Protein AF-A0A5N7BZ65-F1 (afdb_monomer_lite)

Radius of gyration: 20.65 Å; chains: 1; bounding box: 50×67×45 Å

Sequence (142 aa):
MGRFLKVLMRRQRGAEVKSREKQITQNDAPKNIPRAGVYQKVSQNFKMDLPRRTLQSDVDQMVFNPDWTLNPQWEVWAVGVGTKRGWEYIFKHKRTGQEYTDVDMIRYRGSWADMSAKQRQERLARGTSPYLGGQGGGIQRR

Organism: Petromyces alliaceus (NCBI:txid209559)

Structure (mmCIF, N/CA/C/O backbone):
data_AF-A0A5N7BZ65-F1
#
_entry.id   AF-A0A5N7BZ65-F1
#
loop_
_atom_site.group_PDB
_atom_site.id
_atom_site.type_symbol
_atom_site.label_atom_id
_atom_site.label_alt_id
_atom_site.label_comp_id
_atom_site.label_asym_id
_atom_site.label_entity_id
_atom_site.label_seq_id
_atom_site.pdbx_PDB_ins_code
_atom_site.Cartn_x
_atom_site.Cartn_y
_atom_site.Cartn_z
_atom_site.occupancy
_atom_site.B_iso_or_equiv
_atom_site.auth_seq_id
_atom_site.auth_comp_id
_atom_site.auth_asym_id
_atom_site.auth_atom_id
_atom_site.pdbx_PDB_model_num
ATOM 1 N N . MET A 1 1 ? 22.753 53.912 27.527 1.00 36.00 1 MET A N 1
ATOM 2 C CA . MET A 1 1 ? 23.117 53.509 26.146 1.00 36.00 1 MET A CA 1
ATOM 3 C C . MET A 1 1 ? 24.394 52.676 26.238 1.00 36.00 1 MET A C 1
ATOM 5 O O . MET A 1 1 ? 25.299 53.143 26.896 1.00 36.00 1 MET A O 1
ATOM 9 N N . GLY A 1 2 ? 24.564 51.459 25.730 1.00 37.34 2 GLY A N 1
ATOM 10 C CA . GLY A 1 2 ? 23.711 50.564 24.964 1.00 37.34 2 GLY A CA 1
ATOM 11 C C . GLY A 1 2 ? 24.329 49.149 24.915 1.00 37.34 2 GLY A C 1
ATOM 12 O O . GLY A 1 2 ? 25.535 48.996 25.052 1.00 37.34 2 GLY A O 1
ATOM 13 N N . ARG A 1 3 ? 23.445 48.156 24.736 1.00 40.28 3 ARG A N 1
ATOM 14 C CA . ARG A 1 3 ? 23.559 46.914 23.931 1.00 40.28 3 ARG A CA 1
ATOM 15 C C . ARG A 1 3 ? 24.837 46.067 24.088 1.00 40.28 3 ARG A C 1
ATOM 17 O O . ARG A 1 3 ? 25.876 46.379 23.534 1.00 40.28 3 ARG A O 1
ATOM 24 N N . PHE A 1 4 ? 24.807 44.987 24.875 1.00 43.41 4 PHE A N 1
ATOM 25 C CA . PHE A 1 4 ? 24.425 43.617 24.461 1.00 43.41 4 PHE A CA 1
ATOM 26 C C . PHE A 1 4 ? 24.916 43.203 23.068 1.00 43.41 4 PHE A C 1
ATOM 28 O O . PHE A 1 4 ? 24.313 43.604 22.082 1.00 43.41 4 PHE A O 1
ATOM 35 N N . LEU A 1 5 ? 25.908 42.304 23.023 1.00 41.19 5 LEU A N 1
ATOM 36 C CA . LEU A 1 5 ? 26.082 41.272 21.988 1.00 41.19 5 LEU A CA 1
ATOM 37 C C . LEU A 1 5 ? 27.050 40.185 22.504 1.00 41.19 5 LEU A C 1
ATOM 39 O O . LEU A 1 5 ? 28.142 39.975 21.988 1.00 41.19 5 LEU A O 1
ATOM 43 N N . LYS A 1 6 ? 26.641 39.451 23.552 1.00 44.66 6 LYS A N 1
ATOM 44 C CA . LYS A 1 6 ? 27.155 38.087 23.748 1.00 44.66 6 LYS A CA 1
ATOM 45 C C . LYS A 1 6 ? 26.473 37.233 22.690 1.00 44.66 6 LYS A C 1
ATOM 47 O O . LYS A 1 6 ? 25.311 36.860 22.844 1.00 44.66 6 LYS A O 1
ATOM 52 N N . VAL A 1 7 ? 27.187 36.986 21.597 1.00 45.06 7 VAL A N 1
ATOM 53 C CA . VAL A 1 7 ? 26.815 36.014 20.571 1.00 45.06 7 VAL A CA 1
ATOM 54 C C . VAL A 1 7 ? 26.795 34.640 21.239 1.00 45.06 7 VAL A C 1
ATOM 56 O O . VAL A 1 7 ? 27.795 33.934 21.327 1.00 45.06 7 VAL A O 1
ATOM 59 N N . LEU A 1 8 ? 25.633 34.283 21.783 1.00 43.19 8 LEU A N 1
ATOM 60 C CA . LEU A 1 8 ? 25.277 32.912 22.099 1.00 43.19 8 LEU A CA 1
ATOM 61 C C . LEU A 1 8 ? 25.233 32.171 20.766 1.00 43.19 8 LEU A C 1
ATOM 63 O O . LEU A 1 8 ? 24.241 32.231 20.040 1.00 43.19 8 LEU A O 1
ATOM 67 N N . MET A 1 9 ? 26.324 31.473 20.454 1.00 38.06 9 MET A N 1
ATOM 68 C CA . MET A 1 9 ? 26.319 30.354 19.522 1.00 38.06 9 MET A CA 1
ATOM 69 C C . MET A 1 9 ? 25.263 29.361 20.012 1.00 38.06 9 MET A C 1
ATOM 71 O O . MET A 1 9 ? 25.519 28.498 20.854 1.00 38.06 9 MET A O 1
ATOM 75 N N . ARG A 1 10 ? 24.032 29.524 19.514 1.00 40.97 10 ARG A N 1
ATOM 76 C CA . ARG A 1 10 ? 22.977 28.525 19.612 1.00 40.97 10 ARG A CA 1
ATOM 77 C C . ARG A 1 10 ? 23.483 27.311 18.856 1.00 40.97 10 ARG A C 1
ATOM 79 O O . ARG A 1 10 ? 23.352 27.204 17.643 1.00 40.97 10 ARG A O 1
ATOM 86 N N . ARG A 1 11 ? 24.063 26.390 19.617 1.00 40.78 11 ARG A N 1
ATOM 87 C CA . ARG A 1 11 ? 24.229 24.991 19.260 1.00 40.78 11 ARG A CA 1
ATOM 88 C C . ARG A 1 11 ? 22.822 24.458 18.976 1.00 40.78 11 ARG A C 1
ATOM 90 O O . ARG A 1 11 ? 22.164 23.935 19.869 1.00 40.78 11 ARG A O 1
ATOM 97 N N . GLN A 1 12 ? 22.332 24.646 17.751 1.00 41.59 12 GLN A N 1
ATOM 98 C CA . GLN A 1 12 ? 21.195 23.911 17.214 1.00 41.59 12 GLN A CA 1
ATOM 99 C C . GLN A 1 12 ? 21.651 22.459 17.065 1.00 41.59 12 GLN A C 1
ATOM 101 O O . GLN A 1 12 ? 21.918 21.960 15.979 1.00 41.59 12 GLN A O 1
ATOM 106 N N . ARG A 1 13 ? 21.759 21.759 18.197 1.00 38.53 13 ARG A N 1
ATOM 107 C CA . ARG A 1 13 ? 21.430 20.344 18.215 1.00 38.53 13 ARG A CA 1
ATOM 108 C C . ARG A 1 13 ? 19.945 20.334 17.910 1.00 38.53 13 ARG A C 1
ATOM 110 O O . ARG A 1 13 ? 19.141 20.592 18.803 1.00 38.53 13 ARG A O 1
ATOM 117 N N . GLY A 1 14 ? 19.611 20.177 16.628 1.00 38.06 14 GLY A N 1
ATOM 118 C CA . GLY A 1 14 ? 18.269 19.794 16.235 1.00 38.06 14 GLY A CA 1
ATOM 119 C C . GLY A 1 14 ? 17.893 18.650 17.156 1.00 38.06 14 GLY A C 1
ATOM 120 O O . GLY A 1 14 ? 18.597 17.642 17.212 1.00 38.06 14 GLY A O 1
ATOM 121 N N . ALA A 1 15 ? 16.884 18.876 17.990 1.00 39.06 15 ALA A N 1
ATOM 122 C CA . ALA A 1 15 ? 16.276 17.790 18.710 1.00 39.06 15 ALA A CA 1
ATOM 123 C C . ALA A 1 15 ? 15.834 16.813 17.621 1.00 39.06 15 ALA A C 1
ATOM 125 O O . ALA A 1 15 ? 14.899 17.102 16.877 1.00 39.06 15 ALA A O 1
ATOM 126 N N . GLU A 1 16 ? 16.539 15.688 17.485 1.00 44.06 16 GLU A N 1
ATOM 127 C CA . GLU A 1 16 ? 15.908 14.474 17.000 1.00 44.06 16 GLU A CA 1
ATOM 128 C C . GLU A 1 16 ? 14.751 14.255 17.965 1.00 44.06 16 GLU A C 1
ATOM 130 O O . GLU A 1 16 ? 14.900 13.678 19.046 1.00 44.06 16 GLU A O 1
ATOM 135 N N . VAL A 1 17 ? 13.588 14.792 17.609 1.00 42.53 17 VAL A N 1
ATOM 136 C CA . VAL A 1 17 ? 12.329 14.335 18.155 1.00 42.53 17 VAL A CA 1
ATOM 137 C C . VAL A 1 17 ? 12.230 12.912 17.632 1.00 42.53 17 VAL A C 1
ATOM 139 O O . VAL A 1 17 ? 11.663 12.660 16.574 1.00 42.53 17 VAL A O 1
ATOM 142 N N . LYS A 1 18 ? 12.876 11.975 18.336 1.00 43.19 18 LYS A N 1
ATOM 143 C CA . LYS A 1 18 ? 12.580 10.555 18.233 1.00 43.19 18 LYS A CA 1
ATOM 144 C C . LYS A 1 18 ? 11.115 10.471 18.605 1.00 43.19 18 LYS A C 1
ATOM 146 O O . LYS A 1 18 ? 10.785 10.463 19.792 1.00 43.19 18 LYS A O 1
ATOM 151 N N . SER A 1 19 ? 10.248 10.543 17.598 1.00 48.22 19 SER A N 1
ATOM 152 C CA . SER A 1 19 ? 8.830 10.312 17.777 1.00 48.22 19 SER A CA 1
ATOM 153 C C . SER A 1 19 ? 8.735 8.970 18.489 1.00 48.22 19 SER A C 1
ATOM 155 O O . SER A 1 19 ? 9.122 7.938 17.948 1.00 48.22 19 SER A O 1
ATOM 157 N N . ARG A 1 20 ? 8.332 8.999 19.764 1.00 56.41 20 ARG A N 1
ATOM 158 C CA . ARG A 1 20 ? 8.118 7.799 20.585 1.00 56.41 20 ARG A CA 1
ATOM 159 C C . ARG A 1 20 ? 6.890 7.017 20.114 1.00 56.41 20 ARG A C 1
ATOM 161 O O . ARG A 1 20 ? 6.493 6.053 20.761 1.00 56.41 20 ARG A O 1
ATOM 168 N N . GLU A 1 21 ? 6.251 7.453 19.034 1.00 65.50 21 GLU A N 1
ATOM 169 C CA . GLU A 1 21 ? 5.157 6.728 18.425 1.00 65.50 21 GLU A CA 1
ATOM 170 C C . GLU A 1 21 ? 5.664 5.388 17.897 1.00 65.50 21 GLU A C 1
ATOM 172 O O . GLU A 1 21 ? 6.521 5.311 17.016 1.00 65.50 21 GLU A O 1
ATOM 177 N N . LYS A 1 22 ? 5.098 4.321 18.463 1.00 77.94 22 LYS A N 1
ATOM 178 C CA . LYS A 1 22 ? 5.303 2.952 18.007 1.00 77.94 22 LYS A CA 1
ATOM 179 C C . LYS A 1 22 ? 5.008 2.881 16.504 1.00 77.94 22 LYS A C 1
ATOM 181 O O . LYS A 1 22 ? 3.936 3.293 16.063 1.00 77.94 22 LYS A O 1
ATOM 186 N N . GLN A 1 23 ? 5.949 2.334 15.741 1.00 84.38 23 GLN A N 1
ATOM 187 C CA . GLN A 1 23 ? 5.734 1.985 14.342 1.00 84.38 23 GLN A CA 1
ATOM 188 C C . GLN A 1 23 ? 4.598 0.958 14.243 1.00 84.38 23 GLN A C 1
ATOM 190 O O . GLN A 1 23 ? 4.589 -0.022 14.989 1.00 84.38 23 GLN A O 1
ATOM 195 N N . ILE A 1 24 ? 3.632 1.216 13.362 1.00 88.25 24 ILE A N 1
ATOM 196 C CA . ILE A 1 24 ? 2.483 0.333 13.126 1.00 88.25 24 ILE A CA 1
ATOM 197 C C . ILE A 1 24 ? 2.740 -0.453 11.847 1.00 88.25 24 ILE A C 1
ATOM 199 O O . ILE A 1 24 ? 3.205 0.111 10.860 1.00 88.25 24 ILE A O 1
ATOM 203 N N . THR A 1 25 ? 2.420 -1.737 11.859 1.00 90.06 25 THR A N 1
ATOM 204 C CA . THR A 1 25 ? 2.545 -2.623 10.702 1.00 90.06 25 THR A CA 1
ATOM 205 C C . THR A 1 25 ? 1.186 -3.169 10.289 1.00 90.06 25 THR A C 1
ATOM 207 O O . THR A 1 25 ? 0.201 -3.074 11.024 1.00 90.06 25 THR A O 1
ATOM 210 N N . GLN A 1 26 ? 1.126 -3.815 9.127 1.00 86.88 26 GLN A N 1
ATOM 211 C CA . GLN A 1 26 ? -0.069 -4.536 8.701 1.00 86.88 26 GLN A CA 1
ATOM 212 C C . GLN A 1 26 ? -0.460 -5.666 9.674 1.00 86.88 26 GLN A C 1
ATOM 214 O O . GLN A 1 26 ? -1.622 -6.063 9.722 1.00 86.88 26 GLN A O 1
ATOM 219 N N . ASN A 1 27 ? 0.480 -6.177 10.471 1.00 85.50 27 ASN A N 1
ATOM 220 C CA . ASN A 1 27 ? 0.232 -7.259 11.424 1.00 85.50 27 ASN A CA 1
ATOM 221 C C . ASN A 1 27 ? -0.308 -6.748 12.769 1.00 85.50 27 ASN A C 1
ATOM 223 O O . ASN A 1 27 ? -0.899 -7.517 13.525 1.00 85.50 27 ASN A O 1
ATOM 227 N N . ASP A 1 28 ? -0.140 -5.456 13.068 1.00 84.88 28 ASP A N 1
ATOM 228 C CA . ASP A 1 28 ? -0.711 -4.851 14.264 1.00 84.88 28 ASP A CA 1
ATOM 229 C C . ASP A 1 28 ? -2.220 -4.670 14.065 1.00 84.88 28 ASP A C 1
ATOM 231 O O . ASP A 1 28 ? -2.665 -3.892 13.218 1.00 84.88 28 ASP A O 1
ATOM 235 N N . ALA A 1 29 ? -3.024 -5.389 14.849 1.00 79.06 29 ALA A N 1
ATOM 236 C CA . ALA A 1 29 ? -4.463 -5.173 14.875 1.00 79.06 29 ALA A CA 1
ATOM 237 C C . ALA A 1 29 ? -4.783 -3.775 15.443 1.00 79.06 29 ALA A C 1
ATOM 239 O O . ALA A 1 29 ? -4.150 -3.343 16.418 1.00 79.06 29 ALA A O 1
ATOM 240 N N . PRO A 1 30 ? -5.774 -3.055 14.887 1.00 81.94 30 PRO A N 1
ATOM 241 C CA . PRO A 1 30 ? -6.268 -1.838 15.512 1.00 81.94 30 PRO A CA 1
ATOM 242 C C . PRO A 1 30 ? -6.809 -2.171 16.909 1.00 81.94 30 PRO A C 1
ATOM 244 O O . PRO A 1 30 ? -7.485 -3.180 17.096 1.00 81.94 30 PRO A O 1
ATOM 247 N N . LYS A 1 31 ? -6.517 -1.314 17.901 1.00 78.38 31 LYS A N 1
ATOM 248 C CA . LYS A 1 31 ? -6.892 -1.544 19.315 1.00 78.38 31 LYS A CA 1
ATOM 249 C C . LYS A 1 31 ? -8.377 -1.871 19.499 1.00 78.38 31 LYS A C 1
ATOM 251 O O . LYS A 1 31 ? -8.712 -2.682 20.349 1.00 78.38 31 LYS A O 1
ATOM 256 N N . ASN A 1 32 ? -9.229 -1.235 18.700 1.00 83.56 32 ASN A N 1
ATOM 257 C CA . ASN A 1 32 ? -10.640 -1.562 18.563 1.00 83.56 32 ASN A CA 1
ATOM 258 C C . ASN A 1 32 ? -10.890 -1.804 17.081 1.00 83.56 32 ASN A C 1
ATOM 260 O O . ASN A 1 32 ? -10.654 -0.900 16.285 1.00 83.56 32 ASN A O 1
ATOM 264 N N . ILE A 1 33 ? -11.345 -2.999 16.714 1.00 83.56 33 ILE A N 1
ATOM 265 C CA . ILE A 1 33 ? -11.703 -3.286 15.326 1.00 83.56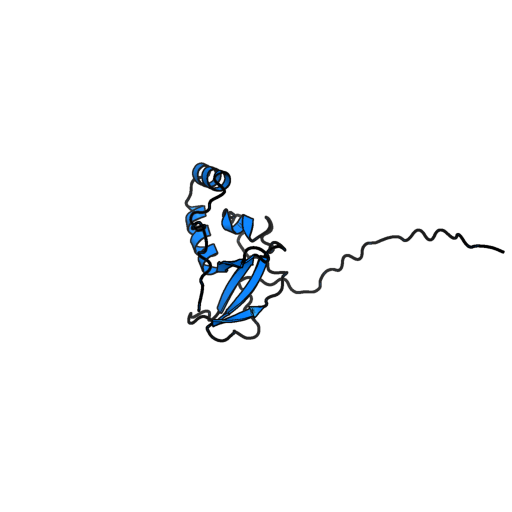 33 ILE A CA 1
ATOM 266 C C . ILE A 1 33 ? -12.934 -2.435 14.979 1.00 83.56 33 ILE A C 1
ATOM 268 O O . ILE A 1 33 ? -13.955 -2.539 15.669 1.00 83.56 33 ILE A O 1
ATOM 272 N N . PRO A 1 34 ? -12.858 -1.567 13.956 1.00 86.06 34 PRO A N 1
ATOM 273 C CA . PRO A 1 34 ? -14.006 -0.776 13.549 1.00 86.06 34 PRO A CA 1
ATOM 274 C C . PRO A 1 34 ? -15.137 -1.683 13.046 1.00 86.06 34 PRO A C 1
ATOM 276 O O . PRO A 1 34 ? -14.903 -2.769 12.516 1.00 86.06 34 PRO A O 1
ATOM 279 N N . ARG A 1 35 ? -16.388 -1.233 13.202 1.00 86.94 35 ARG A N 1
ATOM 280 C CA . ARG A 1 35 ? -17.546 -1.939 12.627 1.00 86.94 35 ARG A CA 1
ATOM 281 C C . ARG A 1 35 ? -17.416 -2.014 11.105 1.00 86.94 35 ARG A C 1
ATOM 283 O O . ARG A 1 35 ? -16.740 -1.186 10.495 1.00 86.94 35 ARG A O 1
ATOM 290 N N . ALA A 1 36 ? -18.094 -2.984 10.495 1.00 86.75 36 ALA A N 1
ATOM 291 C CA . ALA A 1 36 ? -18.090 -3.144 9.046 1.00 86.75 36 ALA A CA 1
ATOM 292 C C . ALA A 1 36 ? -18.445 -1.823 8.335 1.00 86.75 36 ALA A C 1
ATOM 294 O O . ALA A 1 36 ? -19.455 -1.200 8.658 1.00 86.75 36 ALA A O 1
ATOM 295 N N . GLY A 1 37 ? -17.584 -1.385 7.412 1.00 81.75 37 GLY A N 1
ATOM 296 C CA . GLY A 1 37 ? -17.743 -0.126 6.673 1.00 81.75 37 GLY A CA 1
ATOM 297 C C . GLY A 1 37 ? -17.353 1.151 7.431 1.00 81.75 37 GLY A C 1
ATOM 298 O O . GLY A 1 37 ? -17.353 2.225 6.836 1.00 81.75 37 GLY A O 1
ATOM 299 N N . VAL A 1 38 ? -16.983 1.066 8.713 1.00 86.06 38 VAL A N 1
ATOM 300 C CA . VAL A 1 38 ? -16.513 2.220 9.493 1.00 86.06 38 VAL A CA 1
ATOM 301 C C . VAL A 1 38 ? -15.011 2.393 9.311 1.00 86.06 38 VAL A C 1
ATOM 303 O O . VAL A 1 38 ? -14.246 1.446 9.479 1.00 86.06 38 VAL A O 1
ATOM 306 N N . TYR A 1 39 ? -14.597 3.622 9.007 1.00 88.12 39 TYR A N 1
ATOM 307 C CA . TYR A 1 39 ? -13.199 4.001 8.835 1.00 88.12 39 TYR A CA 1
ATOM 308 C C . TYR A 1 39 ? -12.633 4.561 10.141 1.00 88.12 39 TYR A C 1
ATOM 310 O O . TYR A 1 39 ? -13.217 5.445 10.766 1.00 88.12 39 TYR A O 1
ATOM 318 N N . GLN A 1 40 ? -11.456 4.083 10.527 1.00 89.88 40 GLN A N 1
ATOM 319 C CA . GLN A 1 40 ? -10.701 4.550 11.681 1.00 89.88 40 GLN A CA 1
ATOM 320 C C . GLN A 1 40 ? -9.321 5.029 11.233 1.00 89.88 40 GLN A C 1
ATOM 322 O O . GLN A 1 40 ? -8.591 4.301 10.563 1.00 89.88 40 GLN A O 1
ATOM 327 N N . LYS A 1 41 ? -8.939 6.250 11.618 1.00 88.88 41 LYS A N 1
ATOM 328 C CA . LYS A 1 41 ? -7.624 6.804 11.270 1.00 88.88 41 LYS A CA 1
ATOM 329 C C . LYS A 1 41 ? -6.504 6.052 11.996 1.00 88.88 41 LYS A C 1
ATOM 331 O O . LYS A 1 41 ? -6.612 5.782 13.193 1.00 88.88 41 LYS A O 1
ATOM 336 N N . VAL A 1 42 ? -5.427 5.745 11.275 1.00 87.38 42 VAL A N 1
ATOM 337 C CA . VAL A 1 42 ? -4.245 5.027 11.783 1.00 87.38 42 VAL A CA 1
ATOM 338 C C . VAL A 1 42 ? -3.032 5.969 11.772 1.00 87.38 42 VAL A C 1
ATOM 340 O O . VAL A 1 42 ? -3.007 6.956 11.030 1.00 87.38 42 VAL A O 1
ATOM 343 N N . SER A 1 43 ? -2.039 5.712 12.636 1.00 83.38 43 SER A N 1
ATOM 344 C CA . SER A 1 43 ? -0.822 6.539 12.715 1.00 83.38 43 SER A CA 1
ATOM 345 C C . SER A 1 43 ? -0.108 6.606 11.364 1.00 83.38 43 SER A C 1
ATOM 347 O O . SER A 1 43 ? -0.042 5.622 10.630 1.00 83.38 43 SER A O 1
ATOM 349 N N . GLN A 1 44 ? 0.470 7.770 11.065 1.00 84.69 44 GLN A N 1
ATOM 350 C CA . GLN A 1 44 ? 1.279 7.991 9.866 1.00 84.69 44 GLN A CA 1
ATOM 351 C C . GLN A 1 44 ? 2.629 7.262 9.918 1.00 84.69 44 GLN A C 1
ATOM 353 O O . GLN A 1 44 ? 3.247 7.079 8.876 1.00 84.69 44 GLN A O 1
ATOM 358 N N . ASN A 1 45 ? 3.060 6.767 11.086 1.00 88.62 45 ASN A N 1
ATOM 359 C CA . ASN A 1 45 ? 4.291 5.976 11.228 1.00 88.62 45 ASN A CA 1
ATOM 360 C C . ASN A 1 45 ? 4.094 4.512 10.810 1.00 88.62 45 ASN A C 1
ATOM 362 O O . ASN A 1 45 ? 4.693 3.599 11.385 1.00 88.62 45 ASN A O 1
ATOM 366 N N . PHE A 1 46 ? 3.211 4.285 9.842 1.00 91.44 46 PHE A N 1
ATOM 367 C CA . PHE A 1 46 ? 2.947 2.970 9.298 1.00 91.44 46 PHE A CA 1
ATOM 368 C C . PHE A 1 46 ? 4.138 2.510 8.455 1.00 91.44 46 PHE A C 1
ATOM 370 O O . PHE A 1 46 ? 4.675 3.268 7.642 1.00 91.44 46 PHE A O 1
ATOM 377 N N . LYS A 1 47 ? 4.547 1.258 8.641 1.00 93.62 47 LYS A N 1
ATOM 378 C CA . LYS A 1 47 ? 5.587 0.607 7.851 1.00 93.62 47 LYS A CA 1
ATOM 379 C C . LYS A 1 47 ? 5.163 -0.811 7.520 1.00 93.62 47 LYS A C 1
ATOM 381 O O . LYS A 1 47 ? 4.796 -1.571 8.412 1.00 93.62 47 LYS A O 1
ATOM 386 N N . MET A 1 48 ? 5.266 -1.175 6.247 1.00 92.06 48 MET A N 1
ATOM 387 C CA . MET A 1 48 ? 5.047 -2.560 5.845 1.00 92.06 48 MET A CA 1
ATOM 388 C C . MET A 1 48 ? 6.172 -3.448 6.389 1.00 92.06 48 MET A C 1
ATOM 390 O O . MET A 1 48 ? 7.356 -3.191 6.165 1.00 92.06 48 MET A O 1
ATOM 394 N N . ASP A 1 49 ? 5.788 -4.508 7.089 1.00 91.50 49 ASP A N 1
ATOM 395 C CA . ASP A 1 49 ? 6.688 -5.537 7.600 1.00 91.50 49 ASP A CA 1
ATOM 396 C C . ASP A 1 49 ? 6.789 -6.680 6.584 1.00 91.50 49 ASP A C 1
ATOM 398 O O . ASP A 1 49 ? 5.953 -7.584 6.551 1.00 91.50 49 ASP A O 1
ATOM 402 N N . LEU A 1 50 ? 7.756 -6.584 5.671 1.00 89.44 50 LEU A N 1
ATOM 403 C CA . LEU A 1 50 ? 7.937 -7.526 4.566 1.00 89.44 50 LEU A CA 1
ATOM 404 C C . LEU A 1 50 ? 9.365 -8.090 4.552 1.00 89.44 50 LEU A C 1
ATOM 406 O O . LEU A 1 50 ? 10.306 -7.413 4.978 1.00 89.44 50 LEU A O 1
ATOM 410 N N . PRO A 1 51 ? 9.577 -9.303 4.002 1.00 89.75 51 PRO A N 1
ATOM 411 C CA . PRO A 1 51 ? 10.916 -9.855 3.820 1.00 89.75 51 PRO A CA 1
ATOM 412 C C . PRO A 1 51 ? 11.838 -8.894 3.056 1.00 89.75 51 PRO A C 1
ATOM 414 O O . PRO A 1 51 ? 11.424 -8.284 2.071 1.00 89.75 51 PRO A O 1
ATOM 417 N N . ARG A 1 52 ? 13.119 -8.814 3.444 1.00 83.62 52 ARG A N 1
ATOM 418 C CA . ARG A 1 52 ? 14.093 -7.829 2.914 1.00 83.62 52 ARG A CA 1
ATOM 419 C C . ARG A 1 52 ? 14.293 -7.836 1.391 1.00 83.62 52 ARG A C 1
ATOM 421 O O . ARG A 1 52 ? 14.799 -6.863 0.851 1.00 83.62 52 ARG A O 1
ATOM 428 N N . ARG A 1 53 ? 13.948 -8.928 0.703 1.00 88.00 53 ARG A N 1
ATOM 429 C CA . ARG A 1 53 ? 14.090 -9.084 -0.759 1.00 88.00 53 ARG A CA 1
ATOM 430 C C . ARG A 1 53 ? 12.774 -8.916 -1.515 1.00 88.00 53 ARG A C 1
ATOM 432 O O . ARG A 1 53 ? 12.712 -9.193 -2.709 1.00 88.00 53 ARG A O 1
ATOM 439 N N . THR A 1 54 ? 11.723 -8.497 -0.819 1.00 90.38 54 THR A N 1
ATOM 440 C CA . THR A 1 54 ? 10.425 -8.247 -1.435 1.00 90.38 54 THR A CA 1
ATOM 441 C C . THR A 1 54 ? 10.551 -7.078 -2.399 1.00 90.38 54 THR A C 1
ATOM 443 O O . THR A 1 54 ? 10.972 -5.988 -2.015 1.00 90.38 54 THR A O 1
ATOM 446 N N . LEU A 1 55 ? 10.191 -7.313 -3.658 1.00 91.50 55 LEU A N 1
ATOM 447 C CA . LEU A 1 55 ? 10.190 -6.280 -4.683 1.00 91.50 55 LEU A CA 1
ATOM 448 C C . LEU A 1 55 ? 8.998 -5.346 -4.471 1.00 91.50 55 LEU A C 1
ATOM 450 O O . LEU A 1 55 ? 7.868 -5.811 -4.325 1.00 91.50 55 LEU A O 1
ATOM 454 N N . GLN A 1 56 ? 9.253 -4.038 -4.498 1.00 92.31 56 GLN A N 1
ATOM 455 C CA . GLN A 1 56 ? 8.188 -3.045 -4.567 1.00 92.31 56 GLN A CA 1
ATOM 456 C C . GLN A 1 56 ? 7.593 -3.030 -5.974 1.00 92.31 56 GLN A C 1
ATOM 458 O O . GLN A 1 56 ? 8.310 -2.853 -6.968 1.00 92.31 56 GLN A O 1
ATOM 463 N N . SER A 1 57 ? 6.280 -3.224 -6.048 1.00 91.62 57 SER A N 1
ATOM 464 C CA . SER A 1 57 ? 5.515 -2.974 -7.264 1.00 91.62 57 SER A CA 1
ATOM 465 C C . SER A 1 57 ? 5.473 -1.483 -7.610 1.00 91.62 57 SER A C 1
ATOM 467 O O . SER A 1 57 ? 5.852 -0.644 -6.793 1.00 91.62 57 SER A O 1
ATOM 469 N N . ASP A 1 58 ? 5.021 -1.134 -8.814 1.00 88.44 58 ASP A N 1
ATOM 470 C CA . ASP A 1 58 ? 4.815 0.275 -9.179 1.00 88.44 58 ASP A CA 1
ATOM 471 C C . ASP A 1 58 ? 3.836 0.984 -8.219 1.00 88.44 58 ASP A C 1
ATOM 473 O O . ASP A 1 58 ? 4.114 2.095 -7.778 1.00 88.44 58 ASP A O 1
ATOM 477 N N . VAL A 1 59 ? 2.761 0.314 -7.794 1.00 89.12 59 VAL A N 1
ATOM 478 C CA . VAL A 1 59 ? 1.831 0.827 -6.772 1.00 89.12 59 VAL A CA 1
ATOM 479 C C . VAL A 1 59 ? 2.509 0.969 -5.406 1.00 89.12 59 VAL A C 1
ATOM 481 O O . VAL A 1 59 ? 2.323 1.986 -4.740 1.00 89.12 59 VAL A O 1
ATOM 484 N N . ASP A 1 60 ? 3.327 -0.005 -4.985 1.00 92.12 60 ASP A N 1
ATOM 485 C CA . ASP A 1 60 ? 4.069 0.102 -3.718 1.00 92.12 60 ASP A CA 1
ATOM 486 C C . ASP A 1 60 ? 4.979 1.338 -3.716 1.00 92.12 60 ASP A C 1
ATOM 488 O O . ASP A 1 60 ? 5.011 2.056 -2.724 1.00 92.12 60 ASP A O 1
ATOM 492 N N . GLN A 1 61 ? 5.659 1.620 -4.833 1.00 91.19 61 GLN A N 1
ATOM 493 C CA . GLN A 1 61 ? 6.540 2.787 -4.980 1.00 91.19 61 GLN A CA 1
ATOM 494 C C . GLN A 1 61 ? 5.780 4.123 -4.959 1.00 91.19 61 GLN A C 1
ATOM 496 O O . GLN A 1 61 ? 6.368 5.163 -4.667 1.00 91.19 61 GLN A O 1
ATOM 501 N N . MET A 1 62 ? 4.477 4.122 -5.261 1.00 90.19 62 MET A N 1
ATOM 502 C CA . MET A 1 62 ? 3.635 5.314 -5.122 1.00 90.19 62 MET A CA 1
ATOM 503 C C . MET A 1 62 ? 3.247 5.566 -3.661 1.00 90.19 62 MET A C 1
ATOM 505 O O . MET A 1 62 ? 3.246 6.716 -3.215 1.00 90.19 62 MET A O 1
ATOM 509 N N . VAL A 1 63 ? 2.881 4.506 -2.934 1.00 92.44 63 VAL A N 1
ATOM 510 C CA . VAL A 1 63 ? 2.290 4.575 -1.583 1.00 92.44 63 VAL A CA 1
ATOM 511 C C . VAL A 1 63 ? 3.350 4.601 -0.482 1.00 92.44 63 VAL A C 1
ATOM 513 O O . VAL A 1 63 ? 3.164 5.250 0.548 1.00 92.44 63 VAL A O 1
ATOM 516 N N . PHE A 1 64 ? 4.467 3.912 -0.686 1.00 93.69 64 PHE A N 1
ATOM 517 C CA . PHE A 1 64 ? 5.527 3.737 0.296 1.00 93.69 64 PHE A CA 1
ATOM 518 C C . PHE A 1 64 ? 6.857 4.271 -0.224 1.00 93.69 64 PHE A C 1
ATOM 520 O O . PHE A 1 64 ? 7.136 4.287 -1.420 1.00 93.69 64 PHE A O 1
ATOM 527 N N . ASN A 1 65 ? 7.713 4.670 0.707 1.00 94.19 65 ASN A N 1
ATOM 528 C CA . ASN A 1 65 ? 9.117 4.931 0.433 1.00 94.19 65 ASN A CA 1
ATOM 529 C C . ASN A 1 65 ? 9.870 3.605 0.181 1.00 94.19 65 ASN A C 1
ATOM 531 O O . ASN A 1 65 ? 9.377 2.531 0.549 1.00 94.19 65 ASN A O 1
ATOM 535 N N . PRO A 1 66 ? 11.101 3.643 -0.367 1.00 91.50 66 PRO A N 1
ATOM 536 C CA . PRO A 1 66 ? 11.901 2.436 -0.614 1.00 91.50 66 PRO A CA 1
ATOM 537 C C . PRO A 1 66 ? 12.171 1.574 0.630 1.00 91.50 66 PRO A C 1
ATOM 539 O O . PRO A 1 66 ? 12.415 0.375 0.525 1.00 91.50 66 PRO A O 1
ATOM 542 N N . ASP A 1 67 ? 12.120 2.172 1.821 1.00 92.06 67 ASP A N 1
ATOM 543 C CA . ASP A 1 67 ? 12.289 1.489 3.105 1.00 92.06 67 ASP A CA 1
ATOM 544 C C . ASP A 1 67 ? 10.974 0.937 3.690 1.00 92.06 67 ASP A C 1
ATOM 546 O O . ASP A 1 67 ? 10.959 0.498 4.844 1.00 92.06 67 ASP A O 1
ATOM 550 N N . TRP A 1 68 ? 9.895 0.955 2.896 1.00 93.62 68 TRP A N 1
ATOM 551 C CA . TRP A 1 68 ? 8.535 0.515 3.220 1.00 93.62 68 TRP A CA 1
ATOM 552 C C . TRP A 1 68 ? 7.769 1.373 4.234 1.00 93.62 68 TRP A C 1
ATOM 554 O O . TRP A 1 68 ? 6.685 0.982 4.676 1.00 93.62 68 TRP A O 1
ATOM 564 N N . 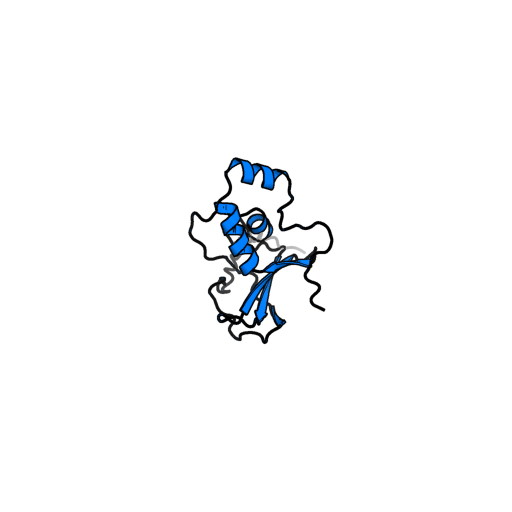THR A 1 69 ? 8.295 2.540 4.605 1.00 94.50 69 THR A N 1
ATOM 565 C CA . THR A 1 69 ? 7.533 3.524 5.387 1.00 94.50 69 THR A CA 1
ATOM 566 C C . THR A 1 69 ? 6.481 4.209 4.519 1.00 94.50 69 THR A C 1
ATOM 568 O O . THR A 1 69 ? 6.675 4.380 3.315 1.00 94.50 69 THR A O 1
ATOM 571 N N . LEU A 1 70 ? 5.345 4.584 5.108 1.00 94.69 70 LEU A N 1
ATOM 572 C CA . LEU A 1 70 ? 4.281 5.284 4.389 1.00 94.69 70 LEU A CA 1
ATOM 573 C C . LEU A 1 70 ? 4.781 6.627 3.841 1.00 94.69 70 LEU A C 1
ATOM 575 O O . LEU A 1 70 ? 5.374 7.429 4.565 1.00 94.69 70 LEU A O 1
ATOM 579 N N . ASN A 1 71 ? 4.513 6.892 2.564 1.00 93.56 71 ASN A N 1
ATOM 580 C CA . ASN A 1 71 ? 4.807 8.185 1.961 1.00 93.56 71 ASN A CA 1
ATOM 581 C C . ASN A 1 71 ? 3.910 9.270 2.606 1.00 93.56 71 ASN A C 1
ATOM 583 O O . ASN A 1 71 ? 2.693 9.084 2.668 1.00 93.56 71 ASN A O 1
ATOM 587 N N . PRO A 1 72 ? 4.451 10.431 3.034 1.00 93.25 72 PRO A N 1
ATOM 588 C CA . PRO A 1 72 ? 3.677 11.509 3.661 1.00 93.25 72 PRO A CA 1
ATOM 589 C C . PRO A 1 72 ? 2.503 12.061 2.839 1.00 93.25 72 PRO A C 1
ATOM 591 O O . PRO A 1 72 ? 1.640 12.741 3.396 1.00 93.25 72 PRO A O 1
ATOM 594 N N . GLN A 1 73 ? 2.452 11.813 1.529 1.00 92.50 73 GLN A N 1
ATOM 595 C CA . GLN A 1 73 ? 1.320 12.185 0.669 1.00 92.50 73 GLN A CA 1
ATOM 596 C C . GLN A 1 73 ? 0.116 11.243 0.807 1.00 92.50 73 GLN A C 1
ATOM 598 O O . GLN A 1 73 ? -0.974 11.569 0.332 1.00 92.50 73 GLN A O 1
ATOM 603 N N . TRP A 1 74 ? 0.290 10.116 1.491 1.00 94.00 74 TRP A N 1
ATOM 604 C CA . TRP A 1 74 ? -0.728 9.109 1.735 1.00 94.00 74 TRP A CA 1
ATOM 605 C C . TRP A 1 74 ? -1.139 9.086 3.205 1.00 94.00 74 TRP A C 1
ATOM 607 O O . TRP A 1 74 ? -0.398 9.486 4.100 1.00 94.00 74 TRP A O 1
ATOM 617 N N . GLU A 1 75 ? -2.361 8.640 3.458 1.00 94.56 75 GLU A N 1
ATOM 618 C CA . GLU A 1 75 ? -2.871 8.309 4.781 1.00 94.56 75 GLU A CA 1
ATOM 619 C C . GLU A 1 75 ? -3.252 6.843 4.838 1.00 94.56 75 GLU A C 1
ATOM 621 O O . GLU A 1 75 ? -3.613 6.258 3.823 1.00 94.56 75 GLU A O 1
ATOM 626 N N . VAL A 1 76 ? -3.223 6.272 6.037 1.00 94.00 76 VAL A N 1
ATOM 627 C CA . VAL A 1 76 ? -3.694 4.917 6.294 1.00 94.00 76 VAL A CA 1
ATOM 628 C C . VAL A 1 76 ? -4.924 4.955 7.198 1.00 94.00 76 VAL A C 1
ATOM 630 O O . VAL A 1 76 ? -4.982 5.690 8.190 1.00 94.00 76 VAL A O 1
ATOM 633 N N . TRP A 1 77 ? -5.913 4.151 6.836 1.00 93.62 77 TRP A N 1
ATOM 634 C CA . TRP A 1 77 ? -7.175 3.989 7.542 1.00 93.62 77 TRP A CA 1
ATOM 635 C C . TRP A 1 77 ? -7.426 2.502 7.761 1.00 93.62 77 TRP A C 1
ATOM 637 O O . TRP A 1 77 ? -7.187 1.704 6.864 1.00 93.62 77 TRP A O 1
ATOM 647 N N . ALA A 1 78 ? -7.903 2.115 8.938 1.00 92.25 78 ALA A N 1
ATOM 648 C CA . ALA A 1 78 ? -8.434 0.780 9.171 1.00 92.25 78 ALA A CA 1
ATOM 649 C C . ALA A 1 78 ? -9.936 0.795 8.884 1.00 92.25 78 ALA A C 1
ATOM 651 O O . ALA A 1 78 ? -10.642 1.678 9.372 1.00 92.25 78 ALA A O 1
ATOM 652 N N . VAL A 1 79 ? -10.428 -0.175 8.122 1.00 91.62 79 VAL A N 1
ATOM 653 C CA . VAL A 1 79 ? -11.860 -0.365 7.873 1.00 91.62 79 VAL A CA 1
ATOM 654 C C . VAL A 1 79 ? -12.295 -1.734 8.371 1.00 91.62 79 VAL A C 1
ATOM 656 O O . VAL A 1 79 ? -11.568 -2.714 8.212 1.00 91.62 79 VAL A O 1
ATOM 659 N N . GLY A 1 80 ? -13.475 -1.811 8.982 1.00 89.00 80 GLY A N 1
ATOM 660 C CA . GLY A 1 80 ? -14.053 -3.090 9.379 1.00 89.00 80 GLY A CA 1
ATOM 661 C C . GLY A 1 80 ? -14.556 -3.842 8.152 1.00 89.00 80 GLY A C 1
ATOM 662 O O . GLY A 1 80 ? -15.239 -3.257 7.306 1.00 89.00 80 GLY A O 1
ATOM 663 N N . VAL A 1 81 ? -14.269 -5.140 8.064 1.00 87.94 81 VAL A N 1
ATOM 664 C CA . VAL A 1 81 ? -14.735 -6.014 6.973 1.00 87.94 81 VAL A CA 1
ATOM 665 C C . VAL A 1 81 ? -15.245 -7.346 7.517 1.00 87.94 81 VAL A C 1
ATOM 667 O O . VAL A 1 81 ? -14.829 -7.791 8.578 1.00 87.94 81 VAL A O 1
ATOM 670 N N . GLY A 1 82 ? -16.126 -8.023 6.779 1.00 83.50 82 GLY A N 1
ATOM 671 C CA . GLY A 1 82 ? -16.711 -9.313 7.181 1.00 83.50 82 GLY A CA 1
ATOM 672 C C . GLY A 1 82 ? -15.787 -10.532 7.029 1.00 83.50 82 GLY A C 1
ATOM 673 O O . GLY A 1 82 ? -16.278 -11.645 6.861 1.00 83.50 82 GLY A O 1
ATOM 674 N N . THR A 1 83 ? -14.465 -10.348 7.009 1.00 82.44 83 THR A N 1
ATOM 675 C CA . THR A 1 83 ? -13.495 -11.448 6.862 1.00 82.44 83 THR A CA 1
ATOM 676 C C . THR A 1 83 ? -13.124 -12.042 8.224 1.00 82.44 83 THR A C 1
ATOM 678 O O . THR A 1 83 ? -13.377 -11.435 9.260 1.00 82.44 83 THR A O 1
ATOM 681 N N . LYS A 1 84 ? -12.458 -13.210 8.249 1.00 82.44 84 LYS A N 1
ATOM 682 C CA . LYS A 1 84 ? -11.927 -13.796 9.501 1.00 82.44 84 LYS A CA 1
ATOM 683 C C . LYS A 1 84 ? -10.971 -12.857 10.243 1.00 82.44 84 LYS A C 1
ATOM 685 O O . LYS A 1 84 ? -10.894 -12.921 11.463 1.00 82.44 84 LYS A O 1
ATOM 690 N N . ARG A 1 85 ? -10.234 -12.016 9.504 1.00 83.06 85 ARG A N 1
ATOM 691 C CA . ARG A 1 85 ? -9.383 -10.969 10.078 1.00 83.06 85 ARG A CA 1
ATOM 692 C C . ARG A 1 85 ? -10.267 -9.884 10.686 1.00 83.06 85 ARG A C 1
ATOM 694 O O . ARG A 1 85 ? -10.051 -9.522 11.821 1.00 83.06 85 ARG A O 1
ATOM 701 N N . GLY A 1 86 ? -11.307 -9.433 9.990 1.00 87.19 86 GLY A N 1
ATOM 702 C CA . GLY A 1 86 ? -12.284 -8.480 10.532 1.00 87.19 86 GLY A CA 1
ATOM 703 C C . GLY A 1 86 ? -11.945 -7.013 10.255 1.00 87.19 86 GLY A C 1
ATOM 704 O O . GLY A 1 86 ? -12.790 -6.140 10.441 1.00 87.19 86 GLY A O 1
ATOM 705 N N . TRP A 1 87 ? -10.735 -6.730 9.765 1.00 90.75 87 TRP A N 1
ATOM 706 C CA . TRP A 1 87 ? -10.318 -5.408 9.302 1.00 90.75 87 TRP A CA 1
ATOM 707 C C . TRP A 1 87 ? -9.371 -5.492 8.102 1.00 90.75 87 TRP A C 1
ATOM 709 O O . TRP A 1 87 ? -8.693 -6.503 7.893 1.00 90.75 87 TRP A O 1
ATOM 719 N N . GLU A 1 88 ? -9.311 -4.397 7.353 1.00 91.38 88 GLU A N 1
ATOM 720 C CA . GLU A 1 88 ? -8.373 -4.147 6.256 1.00 91.38 88 GLU A CA 1
ATOM 721 C C . GLU A 1 88 ? -7.777 -2.747 6.400 1.00 91.38 88 GLU A C 1
ATOM 723 O O . GLU A 1 88 ? -8.385 -1.863 7.014 1.00 91.38 88 GLU A O 1
ATOM 728 N N . TYR A 1 89 ? -6.587 -2.546 5.839 1.00 92.69 89 TYR A N 1
ATOM 729 C CA . TYR A 1 89 ? -5.987 -1.218 5.755 1.00 92.69 89 TYR A CA 1
ATOM 730 C C . TYR A 1 89 ? -6.252 -0.613 4.379 1.00 92.69 89 TYR A C 1
ATOM 732 O O . TYR A 1 89 ? -6.100 -1.273 3.357 1.00 92.69 89 TYR A O 1
ATOM 740 N N . ILE A 1 90 ? -6.633 0.660 4.355 1.00 92.94 90 ILE A N 1
ATOM 741 C CA . ILE A 1 90 ? -6.833 1.453 3.147 1.00 92.94 90 ILE A CA 1
ATOM 742 C C . ILE A 1 90 ? -5.816 2.585 3.151 1.00 92.94 90 ILE A C 1
ATOM 744 O O . ILE A 1 90 ? -5.763 3.387 4.086 1.00 92.94 90 ILE A O 1
ATOM 748 N N . PHE A 1 91 ? -5.033 2.662 2.083 1.00 93.75 91 PHE A N 1
ATOM 749 C CA . PHE A 1 91 ? -4.103 3.742 1.807 1.00 93.75 91 PHE A CA 1
ATOM 750 C C . PHE A 1 91 ? -4.773 4.754 0.892 1.00 93.75 91 PHE A C 1
ATOM 752 O O . PHE A 1 91 ? -5.152 4.413 -0.224 1.00 93.75 91 PHE A O 1
ATOM 759 N N . LYS A 1 92 ? -4.912 5.996 1.354 1.00 93.38 92 LYS A N 1
ATOM 760 C CA . LYS A 1 92 ? -5.588 7.078 0.636 1.00 93.38 92 LYS A CA 1
ATOM 761 C C . LYS A 1 92 ? -4.639 8.230 0.343 1.00 93.38 92 LYS A C 1
ATOM 763 O O . LYS A 1 92 ? -4.054 8.797 1.262 1.00 93.38 92 LYS A O 1
ATOM 768 N N . HIS A 1 93 ? -4.522 8.633 -0.913 1.00 92.12 93 HIS A N 1
ATOM 769 C CA . HIS A 1 93 ? -3.729 9.792 -1.296 1.00 92.12 93 HIS A CA 1
ATOM 770 C C . HIS A 1 93 ? -4.441 11.087 -0.878 1.00 92.12 93 HIS A C 1
ATOM 772 O O . HIS A 1 93 ? -5.568 11.354 -1.299 1.00 92.12 93 HIS A O 1
ATOM 778 N N . LYS A 1 94 ? -3.755 11.953 -0.122 1.00 89.69 94 LYS A N 1
ATOM 779 C CA . LYS A 1 94 ? -4.322 13.177 0.480 1.00 89.69 94 LYS A CA 1
ATOM 780 C C . LYS A 1 94 ? -4.912 14.146 -0.548 1.00 89.69 94 LYS A C 1
ATOM 782 O O . LYS A 1 94 ? -5.956 14.736 -0.306 1.00 89.69 94 LYS A O 1
ATOM 787 N N . ARG A 1 95 ? -4.240 14.316 -1.695 1.00 86.31 95 ARG A N 1
ATOM 788 C CA . ARG A 1 95 ? -4.659 15.252 -2.761 1.00 86.31 95 ARG A CA 1
ATOM 789 C C . ARG A 1 95 ? -5.660 14.674 -3.764 1.00 86.31 95 ARG A C 1
ATOM 791 O O . ARG A 1 95 ? -6.647 15.325 -4.070 1.00 86.31 95 ARG A O 1
ATOM 798 N N . THR A 1 96 ? -5.369 13.509 -4.341 1.00 86.56 96 THR A N 1
ATOM 799 C CA . THR A 1 96 ? -6.169 12.931 -5.431 1.00 86.56 96 THR A CA 1
ATOM 800 C C . THR A 1 96 ? -7.359 12.116 -4.931 1.00 86.56 96 THR A C 1
ATOM 802 O O . THR A 1 96 ? -8.250 11.821 -5.718 1.00 86.56 96 THR A O 1
ATOM 805 N N . GLY A 1 97 ?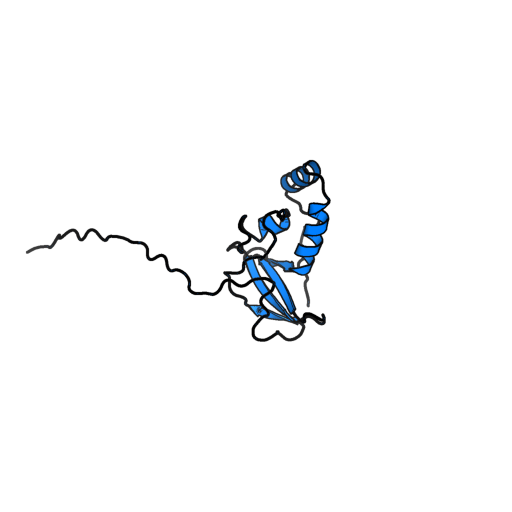 -7.378 11.731 -3.650 1.00 86.25 97 GLY A N 1
ATOM 806 C CA . GLY A 1 97 ? -8.396 10.842 -3.094 1.00 86.25 97 GLY A CA 1
ATOM 807 C C . GLY A 1 97 ? -8.283 9.395 -3.576 1.00 86.25 97 GLY A C 1
ATOM 808 O O . GLY A 1 97 ? -9.177 8.605 -3.302 1.00 86.25 97 GLY A O 1
ATOM 809 N N . GLN A 1 98 ? -7.207 9.050 -4.285 1.00 85.81 98 GLN A N 1
ATOM 810 C CA . GLN A 1 98 ? -6.953 7.695 -4.754 1.00 85.81 98 GLN A CA 1
ATOM 811 C C . GLN A 1 98 ? -6.773 6.734 -3.580 1.00 85.81 98 GLN A C 1
ATOM 813 O O . GLN A 1 98 ? -6.081 7.074 -2.623 1.00 85.81 98 GLN A O 1
ATOM 818 N N . GLU A 1 99 ? -7.362 5.543 -3.671 1.00 91.12 99 GLU A N 1
ATOM 819 C CA . GLU A 1 99 ? -7.367 4.556 -2.592 1.00 91.12 99 GLU A CA 1
ATOM 820 C C . GLU A 1 99 ? -6.851 3.196 -3.062 1.00 91.12 99 GLU A C 1
ATOM 822 O O . GLU A 1 99 ? -7.179 2.743 -4.157 1.00 91.12 99 GLU A O 1
ATOM 827 N N . TYR A 1 100 ? -6.078 2.537 -2.201 1.00 90.44 100 TYR A N 1
ATOM 828 C CA . TYR A 1 100 ? -5.637 1.156 -2.365 1.00 90.44 100 TYR A CA 1
ATOM 829 C C . TYR A 1 100 ? -5.843 0.389 -1.064 1.00 90.44 100 TYR A C 1
ATOM 831 O O . TYR A 1 100 ? -5.474 0.876 0.003 1.00 90.44 100 TYR A O 1
ATOM 839 N N . THR A 1 101 ? -6.405 -0.815 -1.137 1.00 89.75 101 THR A N 1
ATOM 840 C CA . THR A 1 101 ? -6.492 -1.700 0.032 1.00 89.75 101 THR A CA 1
ATOM 841 C C . THR A 1 101 ? -5.185 -2.480 0.207 1.00 89.75 101 THR A C 1
ATOM 843 O O . THR A 1 101 ? -4.501 -2.786 -0.774 1.00 89.75 101 THR A O 1
ATOM 846 N N . ASP A 1 102 ? -4.826 -2.838 1.443 1.00 87.25 102 ASP A N 1
ATOM 847 C CA . ASP A 1 102 ? -3.660 -3.685 1.717 1.00 87.25 102 ASP A CA 1
ATOM 848 C C . ASP A 1 102 ? -3.773 -5.039 1.010 1.00 87.25 102 ASP A C 1
ATOM 850 O O . ASP A 1 102 ? -2.789 -5.535 0.462 1.00 87.25 102 ASP A O 1
ATOM 854 N N . VAL A 1 103 ? -4.983 -5.596 0.946 1.00 85.69 103 VAL A N 1
ATOM 855 C CA . VAL A 1 103 ? -5.284 -6.836 0.224 1.00 85.69 103 VAL A CA 1
ATOM 856 C C . VAL A 1 103 ? -5.004 -6.708 -1.275 1.00 85.69 103 VAL A C 1
ATOM 858 O O . VAL A 1 103 ? -4.343 -7.583 -1.843 1.00 85.69 103 VAL A O 1
ATOM 861 N N . ASP A 1 104 ? -5.466 -5.638 -1.925 1.00 86.75 104 ASP A N 1
ATOM 862 C CA . ASP A 1 104 ? -5.239 -5.435 -3.361 1.00 86.75 104 ASP A CA 1
ATOM 863 C C . ASP A 1 104 ? -3.755 -5.247 -3.663 1.00 86.75 104 ASP A C 1
ATOM 865 O O . ASP A 1 104 ? -3.231 -5.853 -4.599 1.00 86.75 104 ASP A O 1
ATOM 869 N N . MET A 1 105 ? -3.048 -4.493 -2.819 1.00 89.44 105 MET A N 1
ATOM 870 C CA . MET A 1 105 ? -1.602 -4.318 -2.947 1.00 89.44 105 MET A CA 1
ATOM 871 C C . MET A 1 105 ? -0.842 -5.638 -2.763 1.00 89.44 105 MET A C 1
ATOM 873 O O . MET A 1 105 ? 0.092 -5.913 -3.515 1.00 89.44 105 MET A O 1
ATOM 877 N N . ILE A 1 106 ? -1.248 -6.492 -1.816 1.00 87.69 106 ILE A N 1
ATOM 878 C CA . ILE A 1 106 ? -0.650 -7.824 -1.619 1.00 87.69 106 ILE A CA 1
ATOM 879 C C . ILE A 1 106 ? -0.850 -8.703 -2.858 1.00 87.69 106 ILE A C 1
ATOM 881 O O . ILE A 1 106 ? 0.116 -9.285 -3.356 1.00 87.69 106 ILE A O 1
ATOM 885 N N . ARG A 1 107 ? -2.082 -8.786 -3.377 1.00 85.56 107 ARG A N 1
ATOM 886 C CA . ARG A 1 107 ? -2.392 -9.565 -4.590 1.00 85.56 107 ARG A CA 1
ATOM 887 C C . ARG A 1 107 ? -1.581 -9.069 -5.778 1.00 85.56 107 ARG A C 1
ATOM 889 O O . ARG A 1 107 ? -0.992 -9.863 -6.512 1.00 85.56 107 ARG A O 1
ATOM 896 N N . TYR A 1 108 ? -1.517 -7.752 -5.935 1.00 87.69 108 TYR A N 1
ATOM 897 C CA . TYR A 1 108 ? -0.796 -7.146 -7.032 1.00 87.69 108 TYR A CA 1
ATOM 898 C C . TYR A 1 108 ? 0.707 -7.411 -6.955 1.00 87.69 108 TYR A C 1
ATOM 900 O O . TYR A 1 108 ? 1.317 -7.767 -7.964 1.00 87.69 108 TYR A O 1
ATOM 908 N N . ARG A 1 109 ? 1.294 -7.339 -5.758 1.00 89.69 109 ARG A N 1
ATOM 909 C CA . ARG A 1 109 ? 2.707 -7.660 -5.543 1.00 89.69 109 ARG A CA 1
ATOM 910 C C . ARG A 1 109 ? 3.053 -9.095 -5.934 1.00 89.69 109 ARG A C 1
ATOM 912 O O . ARG A 1 109 ? 4.131 -9.311 -6.479 1.00 89.69 109 ARG A O 1
ATOM 919 N N . GLY A 1 110 ? 2.141 -10.045 -5.711 1.00 87.38 110 GLY A N 1
ATOM 920 C CA . GLY A 1 110 ? 2.275 -11.413 -6.221 1.00 87.38 110 GLY A CA 1
ATOM 921 C C . GLY A 1 110 ? 2.440 -11.425 -7.740 1.00 87.38 110 GLY A C 1
ATOM 922 O O . GLY A 1 110 ? 3.478 -11.841 -8.242 1.00 87.38 110 GLY A O 1
ATOM 923 N N . SER A 1 111 ? 1.487 -10.826 -8.462 1.00 86.19 111 SER A N 1
ATOM 924 C CA . SER A 1 111 ? 1.564 -10.732 -9.929 1.00 86.19 111 SER A CA 1
ATOM 925 C C . SER A 1 111 ? 2.809 -9.984 -10.429 1.00 86.19 11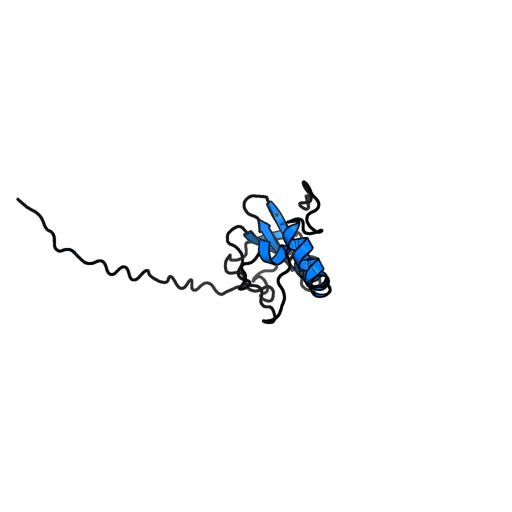1 SER A C 1
ATOM 927 O O . SER A 1 111 ? 3.362 -10.315 -11.473 1.00 86.19 111 SER A O 1
ATOM 929 N N . TRP A 1 112 ? 3.269 -8.975 -9.684 1.00 89.69 112 TRP A N 1
ATOM 930 C CA . TRP A 1 112 ? 4.474 -8.210 -9.998 1.00 89.69 112 TRP A CA 1
ATOM 931 C C . TRP A 1 112 ? 5.742 -9.053 -9.869 1.00 89.69 112 TRP A C 1
ATOM 933 O O . TRP A 1 112 ? 6.666 -8.903 -10.670 1.00 89.69 112 TRP A O 1
ATOM 943 N N . ALA A 1 113 ? 5.797 -9.931 -8.867 1.00 88.50 113 ALA A N 1
ATOM 944 C CA . ALA A 1 113 ? 6.929 -10.822 -8.647 1.00 88.50 113 ALA A CA 1
ATOM 945 C C . ALA A 1 113 ? 7.088 -11.840 -9.788 1.00 88.50 113 ALA A C 1
ATOM 947 O O . ALA A 1 113 ? 8.219 -12.164 -10.149 1.00 88.50 113 ALA A O 1
ATOM 948 N N . ASP A 1 114 ? 5.977 -12.257 -10.398 1.00 89.50 114 ASP A N 1
ATOM 949 C CA . ASP A 1 114 ? 5.960 -13.198 -11.524 1.00 89.50 114 ASP A CA 1
ATOM 950 C C . ASP A 1 114 ? 6.384 -12.556 -12.862 1.00 89.50 114 ASP A C 1
ATOM 952 O O . ASP A 1 114 ? 6.659 -13.252 -13.841 1.00 89.50 114 ASP A O 1
ATOM 956 N N . MET A 1 115 ? 6.473 -11.221 -12.934 1.00 89.31 115 MET A N 1
ATOM 957 C CA . MET A 1 115 ? 6.886 -10.509 -14.147 1.00 89.31 115 MET A CA 1
ATOM 958 C C . MET A 1 115 ? 8.404 -10.483 -14.324 1.00 89.31 115 MET A C 1
ATOM 960 O O . MET A 1 115 ? 9.186 -10.207 -13.401 1.00 89.31 115 MET A O 1
ATOM 964 N N . SER A 1 116 ? 8.832 -10.630 -15.579 1.00 92.81 116 SER A N 1
ATOM 965 C CA . S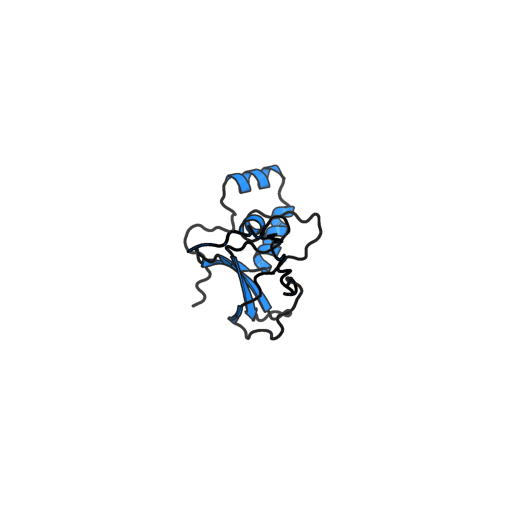ER A 1 116 ? 10.230 -10.421 -15.954 1.00 92.81 116 SER A CA 1
ATOM 966 C C . SER A 1 116 ? 10.683 -8.990 -15.636 1.00 92.81 116 SER A C 1
ATOM 968 O O . SER A 1 116 ? 9.889 -8.045 -15.601 1.00 92.81 116 SER A O 1
ATOM 970 N N 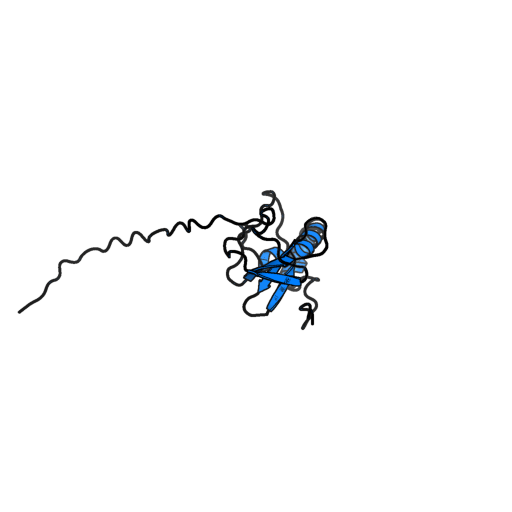. ALA A 1 117 ? 11.989 -8.805 -15.430 1.00 91.00 117 ALA A N 1
ATOM 971 C CA . ALA A 1 117 ? 12.557 -7.480 -15.177 1.00 91.00 117 ALA A CA 1
ATOM 972 C C . ALA A 1 117 ? 12.233 -6.483 -16.307 1.00 91.00 117 ALA A C 1
ATOM 974 O O . ALA A 1 117 ? 11.913 -5.330 -16.026 1.00 91.00 117 ALA A O 1
ATOM 975 N N . LYS A 1 118 ? 12.233 -6.949 -17.566 1.00 91.50 118 LYS A N 1
ATOM 976 C CA . LYS A 1 118 ? 11.867 -6.144 -18.738 1.00 91.50 118 LYS A CA 1
ATOM 977 C C . LYS A 1 118 ? 10.416 -5.662 -18.661 1.00 91.50 118 LYS A C 1
ATOM 979 O O . LYS A 1 118 ? 10.167 -4.471 -18.791 1.00 91.50 118 LYS A O 1
ATOM 984 N N . GLN A 1 119 ? 9.472 -6.556 -18.360 1.00 89.44 119 GLN A N 1
ATOM 985 C CA . GLN A 1 119 ? 8.057 -6.190 -18.211 1.00 89.44 119 GLN A CA 1
ATOM 986 C C . GLN A 1 119 ? 7.832 -5.187 -17.073 1.00 89.44 119 GLN A C 1
ATOM 988 O O . GLN A 1 119 ? 7.042 -4.254 -17.212 1.00 89.44 119 GLN A O 1
ATOM 993 N N . ARG A 1 120 ? 8.548 -5.347 -15.953 1.00 89.31 120 ARG A N 1
ATOM 994 C CA . ARG A 1 120 ? 8.494 -4.398 -14.833 1.00 89.31 120 ARG A CA 1
ATOM 995 C C . ARG A 1 120 ? 9.037 -3.024 -15.222 1.00 89.31 120 ARG A C 1
ATOM 997 O O . ARG A 1 120 ? 8.396 -2.023 -14.921 1.00 89.31 120 ARG A O 1
ATOM 1004 N N . GLN A 1 121 ? 10.170 -2.969 -15.924 1.00 87.81 121 GLN A N 1
ATOM 1005 C CA . GLN A 1 121 ? 10.729 -1.714 -16.439 1.00 87.81 121 GLN A CA 1
ATOM 1006 C C . GLN A 1 121 ? 9.782 -1.030 -17.428 1.00 87.81 121 GLN A C 1
ATOM 1008 O O . GLN A 1 121 ? 9.545 0.167 -17.307 1.00 87.81 121 GLN A O 1
ATOM 1013 N N . GLU A 1 122 ? 9.191 -1.782 -18.357 1.00 86.94 122 GLU A N 1
ATOM 1014 C CA . GLU A 1 122 ? 8.204 -1.251 -19.300 1.00 86.94 122 GLU A CA 1
ATOM 1015 C C . GLU A 1 122 ? 6.977 -0.676 -18.580 1.00 86.94 122 GLU A C 1
ATOM 1017 O O . GLU A 1 122 ? 6.482 0.380 -18.968 1.00 86.94 122 GLU A O 1
ATOM 1022 N N . ARG A 1 123 ? 6.496 -1.319 -17.507 1.00 80.94 123 ARG A N 1
ATOM 1023 C CA . ARG A 1 123 ? 5.396 -0.776 -16.693 1.00 80.94 123 ARG A CA 1
ATOM 1024 C C . ARG A 1 123 ? 5.772 0.497 -15.953 1.00 80.94 123 ARG A C 1
ATOM 1026 O O . ARG A 1 123 ? 5.024 1.468 -16.029 1.00 80.94 123 ARG A O 1
ATOM 1033 N N . LEU A 1 124 ? 6.926 0.506 -15.287 1.00 83.44 124 LEU A N 1
ATOM 1034 C CA . LEU A 1 124 ? 7.431 1.700 -14.606 1.00 83.44 124 LEU A CA 1
ATOM 1035 C C . LEU A 1 124 ? 7.578 2.867 -15.591 1.00 83.44 124 LEU A C 1
ATOM 1037 O O . LEU A 1 124 ? 7.180 3.983 -15.277 1.00 83.44 124 LEU A O 1
ATOM 1041 N N . ALA A 1 125 ? 8.068 2.596 -16.805 1.00 82.88 125 ALA A N 1
ATOM 1042 C CA . ALA A 1 125 ? 8.229 3.597 -17.857 1.00 82.88 125 ALA A CA 1
ATOM 1043 C C . ALA A 1 125 ? 6.895 4.127 -18.405 1.00 82.88 125 ALA A C 1
ATOM 1045 O O . ALA A 1 125 ? 6.806 5.298 -18.764 1.00 82.88 125 ALA A O 1
ATOM 1046 N N . ARG A 1 126 ? 5.847 3.295 -18.463 1.00 75.50 126 ARG A N 1
ATOM 1047 C CA . ARG A 1 126 ? 4.509 3.731 -18.899 1.00 75.50 126 ARG A CA 1
ATOM 1048 C C . ARG A 1 126 ? 3.834 4.662 -17.894 1.00 75.50 126 ARG A C 1
ATOM 1050 O O . ARG A 1 126 ? 2.910 5.372 -18.272 1.00 75.50 126 ARG A O 1
ATOM 1057 N N . GLY A 1 127 ? 4.232 4.626 -16.620 1.00 63.00 127 GLY A N 1
ATOM 1058 C CA . GLY A 1 127 ? 3.572 5.388 -15.554 1.00 63.00 127 GLY A CA 1
ATOM 1059 C C . GLY A 1 127 ? 2.109 4.982 -15.313 1.00 63.00 127 GLY A C 1
ATOM 1060 O O . GLY A 1 127 ? 1.408 5.633 -14.544 1.00 63.00 127 GLY A O 1
ATOM 1061 N N . THR A 1 128 ? 1.640 3.910 -15.961 1.00 54.22 128 THR A N 1
ATOM 1062 C CA . THR A 1 128 ? 0.283 3.371 -15.857 1.00 54.22 128 THR A CA 1
ATOM 1063 C C . THR A 1 128 ? 0.358 1.950 -15.296 1.00 54.22 128 THR A C 1
ATOM 1065 O O . THR A 1 128 ? 0.582 0.992 -16.041 1.00 54.22 128 THR A O 1
ATOM 1068 N N . SER A 1 129 ? 0.186 1.790 -13.985 1.00 52.53 129 SER A N 1
ATOM 1069 C CA . SER A 1 129 ? -0.114 0.481 -13.401 1.00 52.53 129 SER A CA 1
ATOM 1070 C C . SER A 1 129 ? -1.475 0.006 -13.938 1.00 52.53 129 SER A C 1
ATOM 1072 O O . SER A 1 129 ? -2.388 0.817 -14.015 1.00 52.53 129 SER A O 1
ATOM 1074 N N . PRO A 1 130 ? -1.683 -1.266 -14.318 1.00 47.47 130 PRO A N 1
ATOM 1075 C CA . PRO A 1 130 ? -2.982 -1.747 -14.807 1.00 47.47 130 PRO A CA 1
ATOM 1076 C C . PRO A 1 130 ? -4.114 -1.676 -13.769 1.00 47.47 130 PRO A C 1
ATOM 1078 O O . PRO A 1 130 ? -5.274 -1.843 -14.129 1.00 47.47 130 PRO A O 1
ATOM 1081 N N . TYR A 1 131 ? -3.792 -1.412 -12.498 1.00 49.38 131 TYR A N 1
ATOM 1082 C CA . TYR A 1 131 ? -4.771 -1.072 -11.458 1.00 49.38 131 TYR A CA 1
ATOM 1083 C C . TYR A 1 131 ? -5.188 0.410 -11.502 1.00 49.38 131 TYR A C 1
ATOM 1085 O O . TYR A 1 131 ? -6.173 0.798 -10.881 1.00 49.38 131 TYR A O 1
ATOM 1093 N N . LEU A 1 132 ? -4.478 1.234 -12.281 1.00 50.94 132 LEU A N 1
ATOM 1094 C CA . LEU A 1 132 ? -4.869 2.576 -12.702 1.00 50.94 132 LEU A CA 1
ATOM 1095 C C . LEU A 1 132 ? -5.778 2.459 -13.927 1.00 50.94 132 LEU A C 1
ATOM 1097 O O . LEU A 1 132 ? -5.407 2.822 -15.045 1.00 50.94 132 LEU A O 1
ATOM 1101 N N . GLY A 1 133 ? -6.998 1.968 -13.712 1.00 37.75 133 GLY A N 1
ATOM 1102 C CA . GLY A 1 133 ? -8.094 2.373 -14.581 1.00 37.75 133 GLY A CA 1
ATOM 1103 C C . GLY A 1 133 ? -8.110 3.902 -14.613 1.00 37.75 133 GLY A C 1
ATOM 1104 O O . GLY A 1 133 ? -8.212 4.548 -13.567 1.00 37.75 133 GLY A O 1
ATOM 1105 N N . GLY A 1 134 ? -7.908 4.475 -15.800 1.00 34.50 134 GLY A N 1
ATOM 1106 C CA . GLY A 1 134 ? -8.011 5.912 -16.015 1.00 34.50 134 GLY A CA 1
ATOM 1107 C C . GLY A 1 134 ? -9.337 6.445 -15.476 1.00 34.50 134 GLY A C 1
ATOM 1108 O O . GLY A 1 134 ? -10.339 5.747 -15.525 1.00 34.50 134 GLY A O 1
ATOM 1109 N N . GLN A 1 135 ? -9.320 7.676 -14.962 1.00 38.31 135 GLN A N 1
ATOM 1110 C CA . GLN A 1 135 ? -10.501 8.440 -14.539 1.00 38.31 135 GLN A CA 1
ATOM 1111 C C . GLN A 1 135 ? -11.476 7.711 -13.587 1.00 38.31 135 GLN A C 1
ATOM 1113 O O . GLN A 1 135 ? -12.337 6.940 -13.986 1.00 38.31 135 GLN A O 1
ATOM 1118 N N . GLY A 1 136 ? -11.451 8.090 -12.306 1.00 35.06 136 GLY A N 1
ATOM 1119 C CA . GLY A 1 136 ? -12.669 8.034 -11.485 1.00 35.06 136 GLY A CA 1
ATOM 1120 C C . GLY A 1 136 ? -13.065 6.676 -10.897 1.00 35.06 136 GLY A C 1
ATOM 1121 O O . GLY A 1 136 ? -14.189 6.542 -10.431 1.00 35.06 136 GLY A O 1
ATOM 1122 N N . GLY A 1 137 ? -12.160 5.700 -10.841 1.00 31.33 137 GLY A N 1
ATOM 1123 C CA . GLY A 1 137 ? -12.386 4.411 -10.176 1.00 31.33 137 GLY A CA 1
ATOM 1124 C C . GLY A 1 137 ? -12.039 4.393 -8.685 1.00 31.33 137 GLY A C 1
ATOM 1125 O O . GLY A 1 137 ? -11.626 3.357 -8.174 1.00 31.33 137 GLY A O 1
ATOM 1126 N N . GLY A 1 138 ? -12.153 5.518 -7.970 1.00 34.47 138 GLY A N 1
ATOM 1127 C CA . GLY A 1 138 ? -12.304 5.416 -6.519 1.00 34.47 138 GLY A CA 1
ATOM 1128 C C . GLY A 1 138 ? -13.549 4.575 -6.279 1.00 34.47 138 GLY A C 1
ATOM 1129 O O . GLY A 1 138 ? -14.552 4.783 -6.965 1.00 34.47 138 GLY A O 1
ATOM 1130 N N . ILE A 1 139 ? -13.507 3.609 -5.363 1.00 40.03 139 ILE A N 1
ATOM 1131 C CA . ILE A 1 139 ? -14.747 2.966 -4.951 1.00 40.03 139 ILE A CA 1
ATOM 1132 C C . ILE A 1 139 ? -15.608 4.086 -4.352 1.00 40.03 139 ILE A C 1
ATOM 1134 O O . ILE A 1 139 ? -15.425 4.469 -3.200 1.00 40.03 139 ILE A O 1
ATOM 1138 N N . GLN A 1 140 ? -16.536 4.638 -5.136 1.00 36.53 140 GLN A N 1
ATOM 1139 C CA . GLN A 1 140 ? -17.689 5.348 -4.609 1.00 36.53 140 GLN A CA 1
ATOM 1140 C C . GLN A 1 140 ? -18.530 4.284 -3.908 1.00 36.53 140 GLN A C 1
ATOM 1142 O O . GLN A 1 140 ? -19.502 3.769 -4.458 1.00 36.53 140 GLN A O 1
ATOM 1147 N N . ARG A 1 141 ? -18.118 3.892 -2.698 1.00 38.31 141 ARG A N 1
ATOM 1148 C CA . ARG A 1 141 ? -19.035 3.249 -1.765 1.00 38.31 141 ARG A CA 1
ATOM 1149 C C . ARG A 1 141 ? -19.980 4.366 -1.334 1.00 38.31 141 ARG A C 1
ATOM 1151 O O . ARG A 1 141 ? -19.605 5.199 -0.514 1.00 38.31 141 ARG A O 1
ATOM 1158 N N . ARG A 1 142 ? -21.117 4.454 -2.032 1.00 34.47 142 ARG A N 1
ATOM 1159 C CA . ARG A 1 142 ? -22.301 5.168 -1.547 1.00 34.47 142 ARG A CA 1
ATOM 1160 C C . ARG A 1 142 ? -22.646 4.702 -0.139 1.00 34.47 142 ARG A C 1
ATOM 1162 O O . ARG A 1 142 ? -22.436 3.498 0.135 1.00 34.47 142 ARG A O 1
#

Secondary structure (DSSP, 8-state):
--------------------PPPB-TTS--SSPPPBT-EEE--S-BB----TTPPPPHHHHHHB-TTSBBPTTEEEEEEE-SSSS-EEEEEEETTT--EEEHHHHHHHHHHHHTS-HHHHHHHHHHT--TT--SS--S----

pLDDT: mean 76.63, std 20.72, range [31.33, 94.69]

Foldseek 3Di:
DDDDDPPPPPPPPPPPPPVPDDEAEQPDDDPDQDAAFDKAFDDQSYFYDDPPPQDQALVQVVQAPPRRRGDPQWTWIWHADPDPSRIWIWIAGNPPRDIDIPVNSVVVSVVVVVDDPVVRVVCNVVSDDVVCPDPDPPPPPD